Protein AF-A0AA36LQD1-F1 (afdb_monomer)

Structure (mmCIF, N/CA/C/O backbone):
data_AF-A0AA36LQD1-F1
#
_entry.id   AF-A0AA36LQD1-F1
#
loop_
_atom_site.group_PDB
_atom_site.id
_atom_site.type_symbol
_atom_site.label_atom_id
_atom_site.label_alt_id
_atom_site.label_comp_id
_atom_site.label_asym_id
_atom_site.label_entity_id
_atom_site.label_seq_id
_atom_site.pdbx_PDB_ins_code
_atom_site.Cartn_x
_atom_site.Cartn_y
_atom_site.Cartn_z
_atom_site.occupancy
_atom_site.B_iso_or_equiv
_atom_site.auth_seq_id
_atom_site.auth_comp_id
_atom_site.auth_asym_id
_atom_site.auth_atom_id
_atom_site.pdbx_PDB_model_num
ATOM 1 N N . MET A 1 1 ? 2.255 -2.338 -28.645 1.00 72.94 1 MET A N 1
ATOM 2 C CA . MET A 1 1 ? 1.936 -1.817 -27.290 1.00 72.94 1 MET A CA 1
ATOM 3 C C . MET A 1 1 ? 0.868 -0.734 -27.317 1.00 72.94 1 MET A C 1
ATOM 5 O O . MET A 1 1 ? -0.139 -0.912 -26.652 1.00 72.94 1 MET A O 1
ATOM 9 N N . ARG A 1 2 ? 1.041 0.352 -28.083 1.00 85.81 2 ARG A N 1
ATOM 10 C CA . ARG A 1 2 ? 0.054 1.445 -28.164 1.00 85.81 2 ARG A CA 1
ATOM 11 C C . ARG A 1 2 ? -1.343 0.981 -28.601 1.00 85.81 2 ARG A C 1
ATOM 13 O O . ARG A 1 2 ? -2.317 1.333 -27.948 1.00 85.81 2 ARG A O 1
ATOM 20 N N . ASP A 1 3 ? -1.422 0.147 -29.635 1.00 92.12 3 ASP A N 1
ATOM 21 C CA . ASP A 1 3 ? -2.709 -0.312 -30.183 1.00 92.12 3 ASP A CA 1
ATOM 22 C C . ASP A 1 3 ? -3.470 -1.208 -29.196 1.00 92.12 3 ASP A C 1
ATOM 24 O O . ASP A 1 3 ? -4.661 -1.029 -28.983 1.00 92.12 3 ASP A O 1
ATOM 28 N N . ALA A 1 4 ? -2.756 -2.070 -28.466 1.00 92.94 4 ALA A N 1
ATOM 29 C CA . ALA A 1 4 ? -3.347 -2.909 -27.422 1.00 92.94 4 ALA A CA 1
ATOM 30 C C . ALA A 1 4 ? -3.946 -2.090 -26.261 1.00 92.94 4 ALA A C 1
ATOM 32 O O . ALA A 1 4 ? -4.981 -2.458 -25.706 1.00 92.94 4 ALA A O 1
ATOM 33 N N . ILE A 1 5 ? -3.315 -0.966 -25.898 1.00 91.00 5 ILE A N 1
ATOM 34 C CA . ILE A 1 5 ? -3.838 -0.051 -24.872 1.00 91.00 5 ILE A CA 1
ATOM 35 C C . ILE A 1 5 ? -5.053 0.709 -25.412 1.00 91.00 5 ILE A C 1
ATOM 37 O O . ILE A 1 5 ? -6.033 0.874 -24.692 1.00 91.00 5 ILE A O 1
ATOM 41 N N . ALA A 1 6 ? -5.021 1.137 -26.676 1.00 93.50 6 ALA A N 1
ATOM 42 C CA . ALA A 1 6 ? -6.150 1.807 -27.315 1.00 93.50 6 ALA A CA 1
ATOM 43 C C . ALA A 1 6 ? -7.384 0.892 -27.412 1.00 93.50 6 ALA A C 1
ATOM 45 O O . ALA A 1 6 ? -8.489 1.318 -27.072 1.00 93.50 6 ALA A O 1
ATOM 46 N N . ASP A 1 7 ? -7.196 -0.372 -27.794 1.00 94.56 7 ASP A N 1
ATOM 47 C CA . ASP A 1 7 ? -8.271 -1.364 -27.872 1.00 94.56 7 ASP A CA 1
ATOM 48 C C . ASP A 1 7 ? -8.857 -1.677 -26.491 1.00 94.56 7 ASP A C 1
ATOM 50 O O . ASP A 1 7 ? -10.080 -1.733 -26.325 1.00 94.56 7 ASP A O 1
ATOM 54 N N . ARG A 1 8 ? -8.000 -1.809 -25.470 1.00 92.62 8 ARG A N 1
ATOM 55 C CA . ARG A 1 8 ? -8.423 -2.001 -24.076 1.00 92.62 8 ARG A CA 1
ATOM 56 C C . ARG A 1 8 ? -9.189 -0.786 -23.542 1.00 92.62 8 ARG A C 1
ATOM 58 O O . ARG A 1 8 ? -10.268 -0.954 -22.981 1.00 92.62 8 ARG A O 1
ATOM 65 N N . ALA A 1 9 ? -8.694 0.427 -23.785 1.00 95.06 9 ALA A N 1
ATOM 66 C CA . ALA A 1 9 ? -9.364 1.668 -23.395 1.00 95.06 9 ALA A CA 1
ATOM 67 C C . ALA A 1 9 ? -10.748 1.793 -24.052 1.00 95.06 9 ALA A C 1
ATOM 69 O O . ALA A 1 9 ? -11.734 2.108 -23.384 1.00 95.06 9 ALA A O 1
ATOM 70 N N . LYS A 1 10 ? -10.843 1.462 -25.348 1.00 93.88 10 LYS A N 1
ATOM 71 C CA . LYS A 1 10 ? -12.106 1.449 -26.096 1.00 93.88 10 LYS A CA 1
ATOM 72 C C . LYS A 1 10 ? -13.087 0.418 -25.538 1.00 93.88 10 LYS A C 1
ATOM 74 O O . LYS A 1 10 ? -14.259 0.741 -25.366 1.00 93.88 10 LYS A O 1
ATOM 79 N N . LYS A 1 11 ? -12.616 -0.789 -25.208 1.00 95.81 11 LYS A N 1
ATOM 80 C CA . LYS A 1 11 ? -13.423 -1.839 -24.563 1.00 95.81 11 LYS A CA 1
ATOM 81 C C . LYS A 1 11 ? -13.946 -1.404 -23.189 1.00 95.81 11 LYS A C 1
ATOM 83 O O . LYS A 1 11 ? -15.082 -1.716 -22.850 1.00 95.81 11 LYS A O 1
ATOM 88 N N . ASN A 1 12 ? -13.140 -0.662 -22.434 1.00 92.56 12 ASN A N 1
ATOM 89 C CA . ASN A 1 12 ? -13.475 -0.177 -21.094 1.00 92.56 12 ASN A CA 1
ATOM 90 C C . ASN A 1 12 ? -14.242 1.159 -21.094 1.00 92.56 12 ASN A C 1
ATOM 92 O O . ASN A 1 12 ? -14.582 1.665 -20.026 1.00 92.56 12 ASN A O 1
ATOM 96 N N . GLY A 1 13 ? -14.505 1.751 -22.266 1.00 94.81 13 GLY A N 1
ATOM 97 C CA . GLY A 1 13 ? -15.229 3.019 -22.391 1.00 94.81 13 GLY A CA 1
ATOM 98 C C . GLY A 1 13 ? -14.475 4.235 -21.838 1.00 94.81 13 GLY A C 1
ATOM 99 O O . GLY A 1 13 ? -15.106 5.196 -21.404 1.00 94.81 13 GLY A O 1
ATOM 100 N N . ARG A 1 14 ? -13.136 4.205 -21.819 1.00 93.75 14 ARG A N 1
ATOM 101 C CA . ARG A 1 14 ? -12.282 5.274 -21.268 1.00 93.75 14 ARG A CA 1
ATOM 102 C C . ARG A 1 14 ? -11.326 5.832 -22.324 1.00 93.75 14 ARG A C 1
ATOM 104 O O . ARG A 1 14 ? -11.078 5.213 -23.357 1.00 93.75 14 ARG A O 1
ATOM 111 N N . SER A 1 15 ? -10.771 7.021 -22.070 1.00 96.31 15 SER A N 1
ATOM 112 C CA . SER A 1 15 ? -9.706 7.567 -22.921 1.00 96.31 15 SER A CA 1
ATOM 113 C C . SER A 1 15 ? -8.418 6.758 -22.753 1.00 96.31 15 SER A C 1
ATOM 115 O O . SER A 1 15 ? -8.151 6.213 -21.681 1.00 96.31 15 SER A O 1
ATOM 117 N N . MET A 1 16 ? -7.582 6.724 -23.792 1.00 94.25 16 MET A N 1
ATOM 118 C CA . MET A 1 16 ? -6.302 6.006 -23.743 1.00 94.25 16 MET A CA 1
ATOM 119 C C . MET A 1 16 ? -5.414 6.501 -22.589 1.00 94.25 16 MET A C 1
ATOM 121 O O . MET A 1 16 ? -4.783 5.700 -21.911 1.00 94.25 16 MET A O 1
ATOM 125 N N . ASN A 1 17 ? -5.429 7.808 -22.307 1.00 93.12 17 ASN A N 1
ATOM 126 C CA . ASN A 1 17 ? -4.684 8.385 -21.186 1.00 93.12 17 ASN A CA 1
ATOM 127 C C . ASN A 1 17 ? -5.227 7.905 -19.832 1.00 93.12 17 ASN A C 1
ATOM 129 O O . ASN A 1 17 ? -4.445 7.595 -18.940 1.00 93.12 17 ASN A O 1
ATOM 133 N N . SER A 1 18 ? -6.551 7.795 -19.686 1.00 95.88 18 SER A N 1
ATOM 134 C CA . SER A 1 18 ? -7.164 7.270 -18.462 1.00 95.88 18 SER A CA 1
ATOM 135 C C . SER A 1 18 ? -6.863 5.785 -18.252 1.00 95.88 18 SER A C 1
ATOM 137 O O . SER A 1 18 ? -6.717 5.362 -17.109 1.00 95.88 18 SER A O 1
ATOM 139 N N . GLU A 1 19 ? -6.752 4.999 -19.325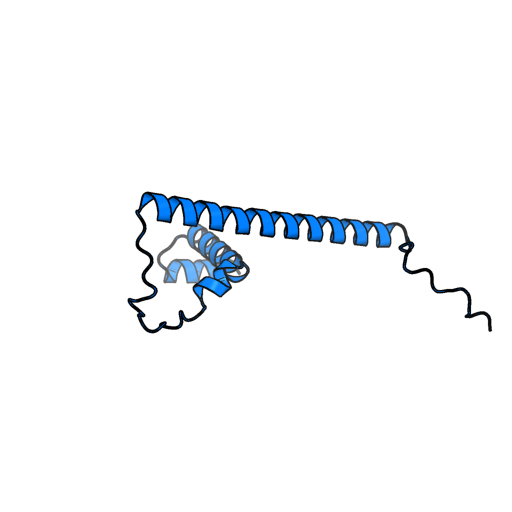 1.00 95.56 19 GLU A N 1
ATOM 140 C CA . GLU A 1 19 ? -6.370 3.585 -19.241 1.00 95.56 19 GLU A CA 1
ATOM 141 C C . GLU A 1 19 ? -4.897 3.426 -18.842 1.00 95.56 19 GLU A C 1
ATOM 143 O O . GLU A 1 19 ? -4.577 2.578 -18.017 1.00 95.56 19 GLU A O 1
ATOM 148 N N . ILE A 1 20 ? -4.002 4.279 -19.357 1.00 93.56 20 ILE A N 1
ATOM 149 C CA . ILE A 1 20 ? -2.587 4.290 -18.951 1.00 93.56 20 ILE A CA 1
ATOM 150 C C . ILE A 1 20 ? -2.460 4.607 -17.458 1.00 93.56 20 ILE A C 1
ATOM 152 O O . ILE A 1 20 ? -1.731 3.915 -16.752 1.00 93.56 20 ILE A O 1
ATOM 156 N N . VAL A 1 21 ? -3.196 5.608 -16.963 1.00 93.56 21 VAL A N 1
ATOM 157 C CA . VAL A 1 21 ? -3.204 5.951 -15.532 1.00 93.56 21 VAL A CA 1
ATOM 158 C C . VAL A 1 21 ? -3.701 4.776 -14.688 1.00 93.56 21 VAL A C 1
ATOM 160 O O . VAL A 1 21 ? -3.065 4.462 -13.690 1.00 93.56 21 VAL A O 1
ATOM 163 N N . GLN A 1 22 ? -4.767 4.088 -15.108 1.00 90.12 22 GLN A N 1
ATOM 164 C CA . GLN A 1 22 ? -5.268 2.907 -14.400 1.00 90.12 22 GLN A CA 1
ATOM 165 C C . GLN A 1 22 ? -4.236 1.773 -14.384 1.00 90.12 22 GLN A C 1
ATOM 167 O O . GLN A 1 22 ? -3.988 1.200 -13.337 1.00 90.12 22 GLN A O 1
ATOM 172 N N . ILE A 1 23 ? -3.585 1.479 -15.514 1.00 90.44 23 ILE A N 1
ATOM 173 C CA . ILE A 1 23 ? -2.553 0.433 -15.593 1.00 90.44 23 ILE A CA 1
ATOM 174 C C . ILE A 1 23 ? -1.375 0.748 -14.662 1.00 90.44 23 ILE A C 1
ATOM 176 O O . ILE A 1 23 ? -0.867 -0.151 -13.996 1.00 90.44 23 ILE A O 1
ATOM 180 N N . LEU A 1 24 ? -0.950 2.012 -14.600 1.00 88.25 24 LEU A N 1
ATOM 181 C CA . LEU A 1 24 ? 0.110 2.444 -13.689 1.00 88.25 24 LEU A CA 1
ATOM 182 C C . LEU A 1 24 ? -0.339 2.371 -12.225 1.00 88.25 24 LEU A C 1
ATOM 184 O O . LEU A 1 24 ? 0.426 1.911 -11.386 1.00 88.25 24 LEU A O 1
ATOM 188 N N . GLN A 1 25 ? -1.574 2.775 -11.916 1.00 80.50 25 GLN A N 1
ATOM 189 C CA . GLN A 1 25 ? -2.146 2.642 -10.574 1.00 80.50 25 GLN A CA 1
ATOM 190 C C . GLN A 1 25 ? -2.238 1.176 -10.146 1.00 80.50 25 GLN A C 1
ATOM 192 O O . GLN A 1 25 ? -1.781 0.841 -9.061 1.00 80.50 25 GLN A O 1
ATOM 197 N N . ASP A 1 26 ? -2.758 0.300 -11.005 1.00 81.25 26 ASP A N 1
ATOM 198 C CA . ASP A 1 26 ? -2.895 -1.129 -10.733 1.00 81.25 26 ASP A CA 1
ATOM 199 C C . ASP A 1 26 ? -1.521 -1.779 -10.506 1.00 81.25 26 ASP A C 1
ATOM 201 O O . ASP A 1 26 ? -1.368 -2.568 -9.580 1.00 81.25 26 ASP A O 1
ATOM 205 N N . ALA A 1 27 ? -0.508 -1.432 -11.312 1.00 79.75 27 ALA A N 1
ATOM 206 C CA . ALA A 1 27 ? 0.854 -1.947 -11.156 1.00 79.75 27 ALA A CA 1
ATOM 207 C C . ALA A 1 27 ? 1.499 -1.486 -9.839 1.00 79.75 27 ALA A C 1
ATOM 209 O O . ALA A 1 27 ? 2.047 -2.304 -9.106 1.00 79.75 27 ALA A O 1
ATOM 210 N N . LEU A 1 28 ? 1.371 -0.197 -9.507 1.00 73.56 28 LEU A N 1
ATOM 211 C CA . LEU A 1 28 ? 1.912 0.365 -8.268 1.00 73.56 28 LEU A CA 1
ATOM 212 C C . LEU A 1 28 ? 1.194 -0.171 -7.025 1.00 73.56 28 LEU A C 1
ATOM 214 O O . LEU A 1 28 ? 1.839 -0.438 -6.019 1.00 73.56 28 LEU A O 1
ATOM 218 N N . ILE A 1 29 ? -0.128 -0.350 -7.080 1.00 71.19 29 ILE A N 1
ATOM 219 C CA . ILE A 1 29 ? -0.899 -0.926 -5.971 1.00 71.19 29 ILE A CA 1
ATOM 220 C C . ILE A 1 29 ? -0.532 -2.398 -5.790 1.00 71.19 29 ILE A C 1
ATOM 222 O O . ILE A 1 29 ? -0.333 -2.824 -4.655 1.00 71.19 29 ILE A O 1
ATOM 226 N N . LYS A 1 30 ? -0.392 -3.149 -6.889 1.00 63.22 30 LYS A N 1
ATOM 227 C CA . LYS A 1 30 ? -0.043 -4.574 -6.879 1.00 63.22 30 LYS A CA 1
ATOM 228 C C . LYS A 1 30 ? 1.359 -4.851 -6.328 1.00 63.22 30 LYS A C 1
ATOM 230 O O . LYS A 1 30 ? 1.555 -5.906 -5.743 1.00 63.22 30 LYS A O 1
ATOM 235 N N . GLU A 1 31 ? 2.307 -3.931 -6.500 1.00 58.28 31 GLU A N 1
ATOM 236 C CA . GLU A 1 31 ? 3.650 -4.020 -5.901 1.00 58.28 31 GLU A CA 1
ATOM 237 C C . GLU A 1 31 ? 3.749 -3.353 -4.517 1.00 58.28 31 GLU A C 1
ATOM 239 O O . GLU A 1 31 ? 4.767 -3.478 -3.840 1.00 58.28 31 GLU A O 1
ATOM 244 N N . SER A 1 32 ? 2.710 -2.639 -4.073 1.00 55.62 32 SER A N 1
ATOM 245 C CA . SER A 1 32 ? 2.689 -2.027 -2.744 1.00 55.62 32 SER A CA 1
ATOM 246 C C . SER A 1 32 ? 2.198 -3.009 -1.681 1.00 55.62 32 SER A C 1
ATOM 248 O O . SER A 1 32 ? 1.346 -3.852 -1.947 1.00 55.62 32 SER A O 1
ATOM 250 N N . ILE A 1 33 ? 2.630 -2.794 -0.435 1.00 53.38 33 ILE A N 1
ATOM 251 C CA . ILE A 1 33 ? 2.133 -3.472 0.779 1.00 53.38 33 ILE A CA 1
ATOM 252 C C . ILE A 1 33 ? 0.587 -3.468 0.850 1.00 53.38 33 ILE A C 1
ATOM 254 O O . ILE A 1 33 ? -0.024 -4.378 1.406 1.00 53.38 33 ILE A O 1
ATOM 258 N N . PHE A 1 34 ? -0.075 -2.475 0.243 1.00 50.97 34 PHE A N 1
ATOM 259 C CA . PHE A 1 34 ? -1.536 -2.393 0.184 1.00 50.97 34 PHE A CA 1
ATOM 260 C C . PHE A 1 34 ? -2.178 -3.393 -0.788 1.00 50.97 34 PHE A C 1
ATOM 262 O O . PHE A 1 34 ? -3.344 -3.728 -0.601 1.00 50.97 34 PHE A O 1
ATOM 269 N N . GLY A 1 35 ? -1.457 -3.874 -1.804 1.00 55.59 35 GLY A N 1
ATOM 270 C CA . GLY A 1 35 ? -1.925 -4.896 -2.742 1.00 55.59 35 GLY A CA 1
ATOM 271 C C . GLY A 1 35 ? -2.088 -6.262 -2.081 1.00 55.59 35 GLY A C 1
ATOM 272 O O . GLY A 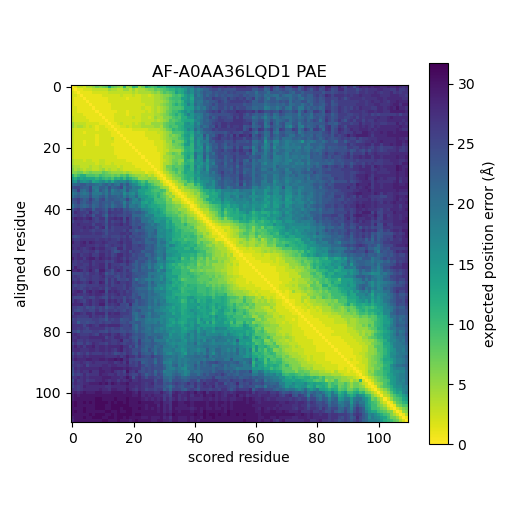1 35 ? -3.085 -6.939 -2.329 1.00 55.59 35 GLY A O 1
ATOM 273 N N . ASP A 1 36 ? -1.174 -6.622 -1.181 1.00 57.75 36 ASP A N 1
ATOM 274 C CA . ASP A 1 36 ? -1.284 -7.843 -0.380 1.00 57.75 36 ASP A CA 1
ATOM 275 C C . ASP A 1 36 ? -2.446 -7.731 0.615 1.00 57.75 36 ASP A C 1
ATOM 277 O O . ASP A 1 36 ? -3.290 -8.621 0.684 1.00 57.75 36 ASP A O 1
ATOM 281 N N . ILE A 1 37 ? -2.584 -6.590 1.302 1.00 59.12 37 ILE A N 1
ATOM 282 C CA . ILE A 1 37 ? -3.703 -6.341 2.229 1.00 59.12 37 ILE A CA 1
ATOM 283 C C . ILE A 1 37 ? -5.057 -6.357 1.500 1.00 59.12 37 ILE A C 1
ATOM 285 O O . ILE A 1 37 ? -6.021 -6.920 2.010 1.00 59.12 37 ILE A O 1
ATOM 289 N N . ALA A 1 38 ? -5.148 -5.769 0.303 1.00 60.84 38 ALA A N 1
ATOM 290 C CA . ALA A 1 38 ? -6.396 -5.688 -0.459 1.00 60.84 38 ALA A CA 1
ATOM 291 C C . ALA A 1 38 ? -6.863 -7.037 -1.035 1.00 60.84 38 ALA A C 1
ATOM 293 O O . ALA A 1 38 ? -8.051 -7.190 -1.312 1.00 60.84 38 ALA A O 1
ATOM 294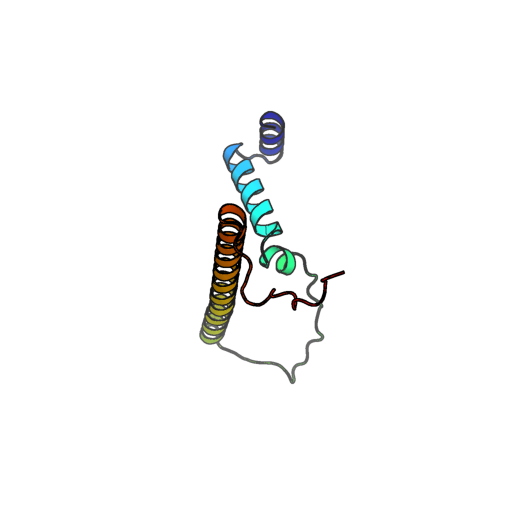 N N . ASN A 1 39 ? -5.947 -7.993 -1.226 1.00 60.94 39 ASN A N 1
ATOM 295 C CA . ASN A 1 39 ? -6.248 -9.324 -1.765 1.00 60.94 39 ASN A CA 1
ATOM 296 C C . ASN A 1 39 ? -6.208 -10.436 -0.704 1.00 60.94 39 ASN A C 1
ATOM 298 O O . ASN A 1 39 ? -6.411 -11.600 -1.044 1.00 60.94 39 ASN A O 1
ATOM 302 N N . THR A 1 40 ? -5.952 -10.102 0.563 1.00 64.44 40 THR A N 1
ATOM 303 C CA . THR A 1 40 ? -6.025 -11.072 1.657 1.00 64.44 40 THR A CA 1
ATOM 304 C C . THR A 1 40 ? -7.493 -11.304 2.008 1.00 64.44 40 THR A C 1
ATOM 306 O O . THR A 1 40 ? -8.222 -10.357 2.310 1.00 64.44 40 THR A O 1
ATOM 309 N N . GLU A 1 41 ? -7.943 -12.559 1.963 1.00 66.12 41 GLU A N 1
ATOM 310 C CA . GLU A 1 41 ? -9.258 -12.930 2.485 1.00 66.12 41 GLU A CA 1
ATOM 311 C C . GLU A 1 41 ? -9.318 -12.547 3.967 1.00 66.12 41 GLU A C 1
ATOM 313 O O . GLU A 1 41 ? -8.507 -12.996 4.776 1.00 66.12 41 GLU A O 1
ATOM 318 N N . ILE A 1 42 ? -10.255 -11.667 4.324 1.00 72.69 42 ILE A N 1
ATOM 319 C CA . ILE A 1 42 ? -10.481 -11.310 5.723 1.00 72.69 42 ILE A CA 1
ATOM 320 C C . ILE A 1 42 ? -11.108 -12.536 6.381 1.00 72.69 42 ILE A C 1
ATOM 322 O O . ILE A 1 42 ? -12.280 -12.836 6.138 1.00 72.69 42 ILE A O 1
ATOM 326 N N . GLU A 1 43 ? -10.331 -13.244 7.200 1.00 73.69 43 GLU A N 1
ATOM 327 C CA . GLU A 1 43 ? -10.862 -14.302 8.053 1.00 73.69 43 GLU A CA 1
ATOM 328 C C . GLU A 1 43 ? -11.987 -13.711 8.907 1.00 73.69 43 GLU A C 1
ATOM 330 O O . GLU A 1 43 ? -11.792 -12.755 9.665 1.00 73.69 43 GLU A O 1
ATOM 335 N N . GLN A 1 44 ? -13.197 -14.250 8.751 1.00 67.12 44 GLN A N 1
ATOM 336 C CA . GLN A 1 44 ? -14.313 -13.872 9.604 1.00 67.12 44 GLN A CA 1
ATOM 337 C C . GLN A 1 44 ? -14.015 -14.385 11.008 1.00 67.12 44 GLN A C 1
ATOM 339 O O . GLN A 1 44 ? -14.176 -15.568 11.300 1.00 67.12 44 GLN A O 1
ATOM 344 N N . MET A 1 45 ? -13.546 -13.487 11.867 1.00 73.50 45 MET A N 1
ATOM 345 C CA . MET A 1 45 ? -13.400 -13.780 13.283 1.00 73.50 45 MET A CA 1
ATOM 346 C C . MET A 1 45 ? -14.790 -13.951 13.900 1.00 73.50 45 MET A C 1
ATOM 348 O O . MET A 1 45 ? -15.712 -13.187 13.605 1.00 73.50 45 MET A O 1
ATOM 352 N N . GLU A 1 46 ? -14.940 -14.953 14.763 1.00 79.88 46 GLU A N 1
ATOM 353 C CA . GLU A 1 46 ? -16.148 -15.127 15.564 1.00 79.88 46 GLU A CA 1
ATOM 354 C C . GLU A 1 46 ? -16.347 -13.891 16.455 1.00 79.88 46 GLU A C 1
ATOM 356 O O . GLU A 1 46 ? -15.415 -13.442 17.129 1.00 79.88 46 GLU A O 1
ATOM 361 N N . TYR A 1 47 ? -17.544 -13.299 16.412 1.00 79.81 47 TYR A N 1
ATOM 362 C CA . TYR A 1 47 ? -17.858 -12.127 17.226 1.00 79.81 47 TYR A CA 1
ATOM 363 C C . TYR A 1 47 ? -17.896 -12.529 18.703 1.00 79.81 47 TYR A C 1
ATOM 365 O O . TYR A 1 47 ? -18.761 -13.295 19.125 1.00 79.81 47 TYR A O 1
ATOM 373 N N . ASP A 1 48 ? -16.954 -11.987 19.471 1.00 82.94 48 ASP A N 1
ATOM 374 C CA . ASP A 1 48 ? -16.831 -12.183 20.911 1.00 82.94 48 ASP A CA 1
ATOM 375 C C . ASP A 1 48 ? -17.220 -10.878 21.633 1.00 82.94 48 ASP A C 1
ATOM 377 O O . ASP A 1 48 ? -16.432 -9.923 21.630 1.00 82.94 48 ASP A O 1
ATOM 381 N N . PRO A 1 49 ? -18.427 -10.795 22.225 1.00 81.44 49 PRO A N 1
ATOM 382 C CA . PRO A 1 49 ? -18.908 -9.578 22.876 1.00 81.44 49 PRO A CA 1
ATOM 383 C C . PRO A 1 49 ? -18.072 -9.184 24.101 1.00 81.44 49 PRO A C 1
ATOM 385 O O . PRO A 1 49 ? -17.996 -8.000 24.426 1.00 81.44 49 PRO A O 1
ATOM 388 N N . ASP A 1 50 ? -17.383 -10.131 24.748 1.00 87.06 50 ASP A N 1
ATOM 389 C CA . ASP A 1 50 ? -16.527 -9.842 25.907 1.00 87.06 50 ASP A CA 1
ATOM 390 C C . ASP A 1 50 ? -15.214 -9.145 25.505 1.00 87.06 50 ASP A C 1
ATOM 392 O O . ASP A 1 50 ? -14.489 -8.618 26.354 1.00 87.06 50 ASP A O 1
ATOM 396 N N . LYS A 1 51 ? -14.904 -9.109 24.203 1.00 83.00 51 LYS A N 1
ATOM 397 C CA . LYS A 1 51 ? -13.753 -8.399 23.625 1.00 83.00 51 LYS A CA 1
ATOM 398 C C . LYS A 1 51 ? -14.150 -7.132 22.873 1.00 83.00 51 LYS A C 1
ATOM 400 O O . LYS A 1 51 ? -13.318 -6.558 22.165 1.00 83.00 51 LYS A O 1
ATOM 405 N N . GLU A 1 52 ? -15.396 -6.683 23.003 1.00 79.50 52 GLU A N 1
ATOM 406 C CA . GLU A 1 52 ? -15.852 -5.466 22.345 1.00 79.50 52 GLU A CA 1
ATOM 407 C C . GLU A 1 52 ? -15.125 -4.237 22.906 1.00 79.50 52 GLU A C 1
ATOM 409 O O . GLU A 1 52 ? -15.132 -3.963 24.107 1.00 79.50 52 GLU A O 1
ATOM 414 N N . ILE A 1 53 ? -14.501 -3.466 22.015 1.00 80.69 53 ILE A N 1
ATOM 415 C CA . ILE A 1 53 ? -13.923 -2.167 22.353 1.00 80.69 53 ILE A CA 1
ATOM 416 C C . ILE A 1 53 ? -14.820 -1.093 21.748 1.00 80.69 53 ILE A C 1
ATOM 418 O O . ILE A 1 53 ? -14.861 -0.913 20.531 1.00 80.69 53 ILE A O 1
ATOM 422 N N . THR A 1 54 ? -15.521 -0.348 22.599 1.00 82.88 54 THR A N 1
ATOM 423 C CA . THR A 1 54 ? -16.303 0.815 22.173 1.00 82.88 54 THR A CA 1
ATOM 424 C C . THR A 1 54 ? -15.416 2.055 22.137 1.00 82.88 54 THR A C 1
ATOM 426 O O . THR A 1 54 ? -14.723 2.367 23.103 1.00 82.88 54 THR A O 1
ATOM 429 N N . LEU A 1 55 ? -15.448 2.784 21.025 1.00 87.25 55 LEU A N 1
ATOM 430 C CA . LEU A 1 55 ? -14.644 3.986 20.824 1.00 87.25 55 LEU A CA 1
ATOM 431 C C . LEU A 1 55 ? -15.404 5.012 19.989 1.00 87.25 55 LEU A C 1
ATOM 433 O O . LEU A 1 55 ? -16.224 4.672 19.134 1.00 87.25 55 LEU A O 1
ATOM 437 N N . THR A 1 56 ? -15.162 6.292 20.260 1.00 92.38 56 THR A N 1
ATOM 438 C CA . THR A 1 56 ? -15.801 7.381 19.519 1.00 92.38 56 THR A CA 1
ATOM 439 C C . THR A 1 56 ? -15.233 7.482 18.105 1.00 92.38 56 THR A C 1
ATOM 441 O O . THR A 1 56 ? -14.077 7.144 17.843 1.00 92.38 56 THR A O 1
ATOM 444 N N . SER A 1 57 ? -16.004 8.052 17.176 1.00 86.56 57 SER A N 1
ATOM 445 C CA . SER A 1 57 ? -15.528 8.310 15.808 1.00 86.56 57 SER A CA 1
ATOM 446 C C . SER A 1 57 ? -14.251 9.161 15.769 1.00 86.56 57 SER A C 1
ATOM 448 O O . SER A 1 57 ? -13.448 9.032 14.847 1.00 86.56 57 SER A O 1
ATOM 450 N N . SER A 1 58 ? -14.057 10.0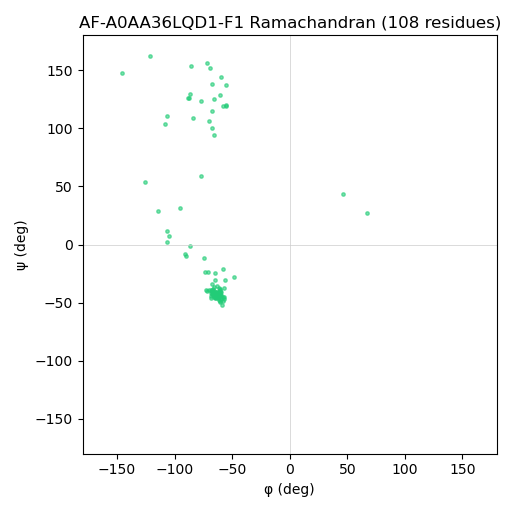51 16.746 1.00 83.88 58 SER A N 1
ATOM 451 C CA . SER A 1 58 ? -12.833 10.843 16.911 1.00 83.88 58 SER A CA 1
ATOM 452 C C . SER A 1 58 ? -11.634 9.990 17.313 1.00 83.88 58 SER A C 1
ATOM 454 O O . SER A 1 58 ? -10.568 10.135 16.717 1.00 83.88 58 SER A O 1
ATOM 456 N N . GLU A 1 59 ? -11.805 9.090 18.279 1.00 86.88 59 GLU A N 1
ATOM 457 C CA . GLU A 1 59 ? -10.743 8.192 18.743 1.00 86.88 59 GLU A CA 1
ATOM 458 C C . GLU A 1 59 ? -10.366 7.185 17.658 1.00 86.88 59 GLU A C 1
ATOM 460 O O . GLU A 1 59 ? -9.179 6.995 17.399 1.00 86.88 59 GLU A O 1
ATOM 465 N N . LEU A 1 60 ? -11.352 6.641 16.932 1.00 86.62 60 LEU A N 1
ATOM 466 C CA . LEU A 1 60 ? -11.105 5.780 15.774 1.00 86.62 60 LEU A CA 1
ATOM 467 C C . LEU A 1 60 ? -10.261 6.495 14.713 1.00 86.62 60 LEU A C 1
ATOM 469 O O . LEU A 1 60 ? -9.260 5.964 14.234 1.00 86.62 60 LEU A O 1
ATOM 473 N N . LYS A 1 61 ? -10.642 7.727 14.350 1.00 81.56 61 LYS A N 1
ATOM 474 C CA . LYS A 1 61 ? -9.898 8.529 13.367 1.00 81.56 61 LYS A CA 1
ATOM 475 C C . LYS A 1 61 ? -8.478 8.828 13.834 1.00 81.56 61 LYS A C 1
ATOM 477 O O . LYS A 1 61 ? -7.552 8.788 13.027 1.00 81.56 61 LYS A O 1
ATOM 482 N N . TYR A 1 62 ? -8.306 9.143 15.114 1.00 80.06 62 TYR A N 1
ATOM 483 C CA . TYR A 1 62 ? -6.995 9.398 15.699 1.00 80.06 62 TYR A CA 1
ATOM 484 C C . TYR A 1 62 ? -6.109 8.147 15.659 1.00 80.06 62 TYR A C 1
ATOM 486 O O . TYR A 1 62 ? -4.962 8.223 15.216 1.00 80.06 62 TYR A O 1
ATOM 494 N N . PHE A 1 63 ? -6.664 6.992 16.030 1.00 85.12 63 PHE A N 1
ATOM 495 C CA . PHE A 1 63 ? -5.980 5.706 15.967 1.00 85.12 63 PHE A CA 1
ATOM 496 C C . PHE A 1 63 ? -5.528 5.371 14.541 1.00 85.12 63 PHE A C 1
ATOM 498 O O . PHE A 1 63 ? -4.341 5.147 14.315 1.00 85.12 63 PHE A O 1
ATOM 505 N N . LEU A 1 64 ? -6.438 5.439 13.562 1.00 81.88 64 LEU A N 1
ATOM 506 C CA . LEU A 1 64 ? -6.122 5.170 12.154 1.00 81.88 64 LEU A CA 1
ATOM 507 C C . LEU A 1 64 ? -5.044 6.113 11.610 1.00 81.88 64 LEU A C 1
ATOM 509 O O . LEU A 1 64 ? -4.136 5.677 10.906 1.00 81.88 64 LEU A O 1
ATOM 513 N N . LYS A 1 65 ? -5.108 7.403 11.962 1.00 76.94 65 LYS A N 1
ATOM 514 C CA . LYS A 1 65 ? -4.102 8.388 11.551 1.00 76.94 65 LYS A CA 1
ATOM 515 C C . LYS A 1 65 ? -2.714 8.043 12.094 1.00 76.94 65 LYS A C 1
ATOM 517 O O . LYS A 1 65 ? -1.732 8.161 11.366 1.00 76.94 65 LYS A O 1
ATOM 522 N N . ASN A 1 66 ? -2.627 7.634 13.357 1.00 78.00 66 ASN A N 1
ATOM 523 C CA . ASN A 1 66 ? -1.353 7.282 13.977 1.00 78.00 66 ASN A CA 1
ATOM 524 C C . ASN A 1 66 ? -0.804 5.950 13.457 1.00 78.00 66 ASN A C 1
ATOM 526 O O . ASN A 1 66 ? 0.393 5.862 13.200 1.00 78.00 66 ASN A O 1
ATOM 530 N N . ALA A 1 67 ? -1.665 4.953 13.244 1.00 76.88 67 ALA A N 1
ATOM 531 C CA . ALA A 1 67 ? -1.278 3.686 12.630 1.00 76.88 67 ALA A CA 1
ATOM 532 C C . ALA A 1 67 ? -0.719 3.902 11.213 1.00 76.88 67 ALA A C 1
ATOM 534 O O . ALA A 1 67 ? 0.370 3.430 10.896 1.00 76.88 67 ALA A O 1
ATOM 535 N N . ALA A 1 68 ? -1.410 4.700 10.389 1.00 71.25 68 ALA A N 1
ATOM 536 C CA . ALA A 1 68 ? -0.938 5.053 9.052 1.00 71.25 68 ALA A CA 1
ATOM 537 C C . ALA A 1 68 ? 0.405 5.799 9.084 1.00 71.25 68 ALA A C 1
ATOM 539 O O . ALA A 1 68 ? 1.260 5.557 8.237 1.00 71.25 68 ALA A O 1
ATOM 540 N N . LYS A 1 69 ? 0.610 6.682 10.070 1.00 75.19 69 LYS A N 1
ATOM 541 C CA . LYS A 1 69 ? 1.880 7.393 10.239 1.00 75.19 69 LYS A CA 1
ATOM 542 C C . LYS A 1 69 ? 3.042 6.431 10.511 1.00 75.19 69 LYS A C 1
ATOM 544 O O . LYS A 1 69 ? 4.063 6.557 9.849 1.00 75.19 69 LYS A O 1
ATOM 549 N N . GLY A 1 70 ? 2.868 5.465 11.416 1.00 75.19 70 GLY A N 1
ATOM 550 C CA . GLY A 1 70 ? 3.901 4.462 11.705 1.00 75.19 70 GLY A CA 1
ATOM 551 C C . GLY A 1 70 ? 4.310 3.670 10.461 1.00 75.19 70 GLY A C 1
ATOM 552 O O . GLY A 1 70 ? 5.492 3.564 10.166 1.00 75.19 70 GLY A O 1
ATOM 553 N N . ILE A 1 71 ? 3.331 3.227 9.662 1.00 72.38 71 ILE A N 1
ATOM 554 C CA . ILE A 1 71 ? 3.594 2.504 8.404 1.00 72.38 71 ILE A CA 1
ATOM 555 C C . ILE A 1 71 ? 4.391 3.366 7.413 1.00 72.38 71 ILE A C 1
ATOM 557 O O . ILE A 1 71 ? 5.306 2.870 6.759 1.00 72.38 71 ILE A O 1
ATOM 561 N N . ILE A 1 72 ? 4.047 4.652 7.277 1.00 72.06 72 ILE A N 1
ATOM 562 C CA . ILE A 1 72 ? 4.746 5.571 6.365 1.00 72.06 72 ILE A CA 1
ATOM 563 C C . ILE A 1 72 ? 6.182 5.820 6.831 1.00 72.06 72 ILE A C 1
ATOM 565 O O . ILE A 1 72 ? 7.092 5.827 5.999 1.00 72.06 72 ILE A O 1
ATOM 569 N N . ASP A 1 73 ? 6.384 6.028 8.130 1.00 78.12 73 ASP A N 1
ATOM 570 C CA . ASP A 1 73 ? 7.705 6.274 8.705 1.00 78.12 73 ASP A CA 1
ATOM 571 C C . ASP A 1 73 ? 8.603 5.029 8.525 1.00 78.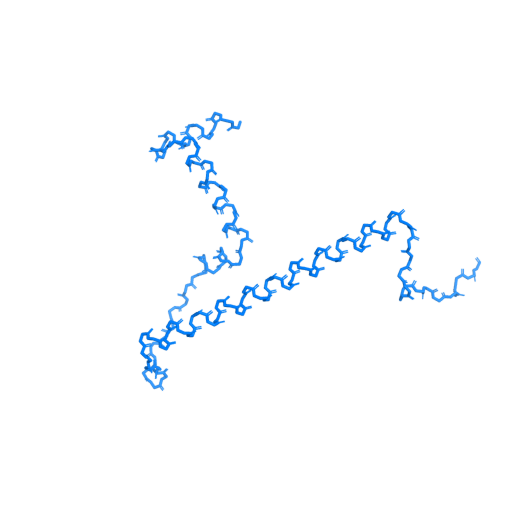12 73 ASP A C 1
ATOM 573 O O . ASP A 1 73 ? 9.709 5.150 7.991 1.00 78.12 73 ASP A O 1
ATOM 577 N N . ASP A 1 74 ? 8.087 3.829 8.818 1.00 75.62 74 ASP A N 1
ATOM 578 C CA . ASP A 1 74 ? 8.798 2.555 8.633 1.00 75.62 74 ASP A CA 1
ATOM 579 C C . ASP A 1 74 ? 9.149 2.294 7.158 1.00 75.62 74 ASP A C 1
ATOM 581 O O . ASP A 1 74 ? 10.277 1.915 6.826 1.00 75.62 74 ASP A O 1
ATOM 585 N N . ALA A 1 75 ? 8.196 2.518 6.246 1.00 71.88 75 ALA A N 1
ATOM 586 C CA . ALA A 1 75 ? 8.426 2.360 4.811 1.00 71.88 75 ALA A CA 1
ATOM 587 C C . ALA A 1 75 ? 9.481 3.352 4.297 1.00 71.88 75 ALA A C 1
ATOM 589 O O . ALA A 1 75 ? 10.358 2.983 3.514 1.00 71.88 75 ALA A O 1
ATOM 590 N N . SER A 1 76 ? 9.429 4.603 4.763 1.00 72.19 76 SER A N 1
ATOM 591 C CA . SER A 1 76 ? 10.400 5.640 4.399 1.00 72.19 76 SER A CA 1
ATOM 592 C C . SER A 1 76 ? 11.807 5.286 4.884 1.00 72.19 76 SER A C 1
ATOM 594 O O . SER A 1 76 ? 12.774 5.454 4.137 1.00 72.19 76 SER A O 1
ATOM 596 N N . GLU A 1 77 ? 11.933 4.749 6.099 1.00 80.06 77 GLU A N 1
ATOM 597 C CA . GLU A 1 77 ? 13.210 4.283 6.640 1.00 80.06 77 GLU A CA 1
ATOM 598 C C . GLU A 1 77 ? 13.787 3.122 5.817 1.00 80.06 77 GLU A C 1
ATOM 600 O O . GLU A 1 77 ? 14.973 3.136 5.479 1.00 80.06 77 GLU A O 1
ATOM 605 N N . GLN A 1 78 ? 12.963 2.139 5.440 1.00 74.94 78 GLN A N 1
ATOM 606 C CA . GLN A 1 78 ? 13.410 1.022 4.600 1.00 74.94 78 GLN A CA 1
ATOM 607 C C . GLN A 1 78 ? 13.872 1.484 3.215 1.00 74.94 78 GLN A C 1
ATOM 609 O O . GLN A 1 78 ? 14.931 1.062 2.749 1.00 74.94 78 GLN A O 1
ATOM 614 N N . ILE A 1 79 ? 13.128 2.391 2.574 1.00 77.75 79 ILE A N 1
ATOM 615 C CA . ILE A 1 79 ? 13.521 2.968 1.281 1.00 77.75 79 ILE A CA 1
ATOM 616 C C . ILE A 1 79 ? 14.872 3.681 1.405 1.00 77.75 79 ILE A C 1
ATOM 618 O O . ILE A 1 79 ? 15.755 3.475 0.571 1.00 77.75 79 ILE A O 1
ATOM 622 N N . ALA A 1 80 ? 15.059 4.482 2.458 1.00 77.12 80 ALA A N 1
ATOM 623 C CA . ALA A 1 80 ? 16.314 5.186 2.697 1.00 77.12 80 ALA A CA 1
ATOM 624 C C . ALA A 1 80 ? 17.491 4.218 2.918 1.00 77.12 80 ALA A C 1
ATOM 626 O O . ALA A 1 80 ? 18.568 4.425 2.347 1.00 77.12 80 ALA A O 1
ATOM 627 N N . LYS A 1 81 ? 17.292 3.141 3.693 1.00 81.56 81 LYS A N 1
ATOM 628 C CA . LYS A 1 81 ? 18.306 2.094 3.908 1.00 81.56 81 LYS A CA 1
ATOM 629 C C . LYS A 1 81 ? 18.693 1.414 2.600 1.00 81.56 81 LYS A C 1
ATOM 631 O O . LYS A 1 81 ? 19.876 1.374 2.278 1.00 81.56 81 LYS A O 1
ATOM 636 N N . ASN A 1 82 ? 17.713 0.979 1.812 1.00 81.00 82 ASN A N 1
ATOM 637 C CA . ASN A 1 82 ? 17.954 0.293 0.542 1.00 81.00 82 ASN A CA 1
ATOM 638 C C . ASN A 1 82 ? 18.675 1.195 -0.469 1.00 81.00 82 ASN A C 1
ATOM 640 O O . ASN A 1 82 ? 19.615 0.759 -1.130 1.00 81.00 82 ASN A O 1
ATOM 644 N N . ALA A 1 83 ? 18.281 2.470 -0.568 1.00 79.50 83 ALA A N 1
ATOM 645 C CA . ALA A 1 83 ? 18.953 3.435 -1.436 1.00 79.50 83 ALA A CA 1
ATOM 646 C C . ALA A 1 83 ? 20.407 3.688 -0.999 1.00 79.50 83 ALA A C 1
ATOM 648 O O . ALA A 1 83 ? 21.312 3.752 -1.836 1.00 79.50 83 ALA A O 1
ATOM 649 N N . THR A 1 84 ? 20.641 3.795 0.312 1.00 82.94 84 THR A N 1
ATOM 650 C CA . THR A 1 84 ? 21.987 3.955 0.880 1.00 82.94 84 THR A CA 1
ATOM 651 C C . THR A 1 84 ? 22.845 2.722 0.613 1.00 82.94 84 THR A C 1
ATOM 653 O O . THR A 1 84 ? 23.986 2.859 0.180 1.00 82.94 84 THR A O 1
ATOM 656 N N . GLU A 1 85 ? 22.300 1.520 0.806 1.00 86.00 85 GLU A N 1
ATOM 657 C CA . GLU A 1 85 ? 23.006 0.264 0.556 1.00 86.00 85 GLU A CA 1
ATOM 658 C C . GLU A 1 85 ? 23.352 0.091 -0.926 1.00 86.00 85 GLU A C 1
ATOM 660 O O . GLU A 1 85 ? 24.493 -0.227 -1.253 1.00 86.00 85 GLU A O 1
ATOM 665 N N . ALA A 1 86 ? 22.410 0.364 -1.831 1.00 82.19 86 ALA A N 1
ATOM 666 C CA . ALA A 1 86 ? 22.660 0.320 -3.270 1.00 82.19 86 ALA A CA 1
ATOM 667 C C . ALA A 1 86 ? 23.752 1.319 -3.690 1.00 82.19 86 ALA A C 1
ATOM 669 O O . ALA A 1 86 ? 24.631 0.986 -4.483 1.00 82.19 86 ALA A O 1
ATOM 670 N N . THR A 1 87 ? 23.734 2.526 -3.114 1.00 79.88 87 THR A N 1
ATOM 671 C CA . THR A 1 87 ? 24.768 3.542 -3.356 1.00 79.88 87 THR A CA 1
ATOM 672 C C . THR A 1 87 ? 26.127 3.085 -2.833 1.00 79.88 87 THR A C 1
ATOM 674 O O . THR A 1 87 ? 27.126 3.207 -3.537 1.00 79.88 87 THR A O 1
ATOM 677 N N . LEU A 1 88 ? 26.177 2.527 -1.619 1.00 83.56 88 LEU A N 1
ATOM 678 C CA . LEU A 1 88 ? 27.403 1.983 -1.037 1.00 83.56 88 LEU A CA 1
ATOM 679 C C . LEU A 1 88 ? 27.965 0.854 -1.898 1.00 83.56 88 LEU A C 1
ATOM 681 O O . LEU A 1 88 ? 29.135 0.913 -2.248 1.00 83.56 88 LEU A O 1
ATOM 685 N N . ARG A 1 89 ? 27.141 -0.119 -2.302 1.00 81.81 89 ARG A N 1
ATOM 686 C CA . ARG A 1 89 ? 27.558 -1.211 -3.195 1.00 81.81 89 ARG A CA 1
ATOM 687 C C . ARG A 1 89 ? 28.127 -0.681 -4.509 1.00 81.81 89 ARG A C 1
ATOM 689 O O . ARG A 1 89 ? 29.224 -1.074 -4.883 1.00 81.81 89 ARG A O 1
ATOM 696 N N . GLY A 1 90 ? 27.450 0.275 -5.149 1.00 82.06 90 GLY A N 1
ATOM 697 C CA . GLY A 1 90 ? 27.951 0.899 -6.376 1.00 82.06 90 GLY A CA 1
ATOM 698 C C . GLY A 1 90 ? 29.291 1.617 -6.181 1.00 82.06 90 GLY A C 1
ATOM 699 O O . GLY A 1 90 ? 30.174 1.520 -7.028 1.00 82.06 90 GLY A O 1
ATOM 700 N N . LEU A 1 91 ? 29.488 2.303 -5.050 1.00 82.50 91 LEU A N 1
ATOM 701 C CA . LEU A 1 91 ? 30.777 2.919 -4.723 1.00 82.50 91 LEU A CA 1
ATOM 702 C C . LEU A 1 91 ? 31.866 1.872 -4.449 1.00 82.50 91 LEU A C 1
ATOM 704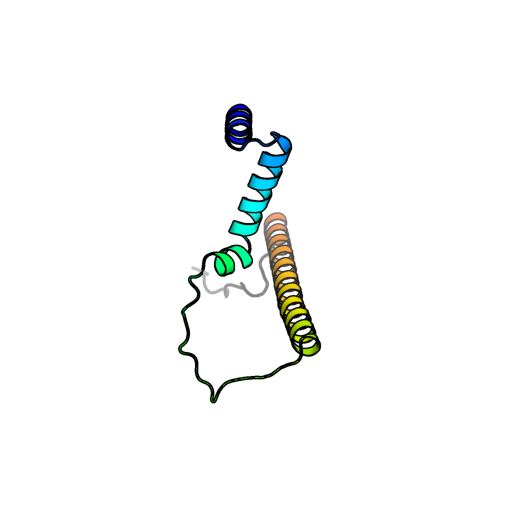 O O . LEU A 1 91 ? 32.996 2.060 -4.890 1.00 82.50 91 LEU A O 1
ATOM 708 N N . LEU A 1 92 ? 31.548 0.777 -3.755 1.00 81.00 92 LEU A N 1
ATOM 709 C CA . LEU A 1 92 ? 32.499 -0.313 -3.523 1.00 81.00 92 LEU A CA 1
ATOM 710 C C . LEU A 1 92 ? 32.935 -0.960 -4.847 1.00 81.00 92 LEU A C 1
ATOM 712 O O . LEU A 1 92 ? 34.125 -1.183 -5.033 1.00 81.00 92 LEU A O 1
ATOM 716 N N . GLU A 1 93 ? 32.004 -1.180 -5.782 1.00 81.56 93 GLU A N 1
ATOM 717 C CA . GLU A 1 93 ? 3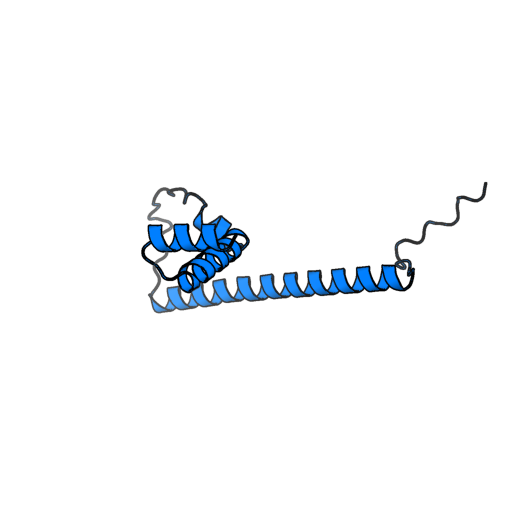2.286 -1.729 -7.117 1.00 81.56 93 GLU A CA 1
ATOM 718 C C . GLU A 1 93 ? 33.138 -0.786 -7.979 1.00 81.56 93 GLU A C 1
ATOM 720 O O . GLU A 1 93 ? 34.100 -1.223 -8.606 1.00 81.56 93 GLU A O 1
ATOM 725 N N . ILE A 1 94 ? 32.815 0.515 -8.011 1.00 85.12 94 ILE A N 1
ATOM 726 C CA . ILE A 1 94 ? 33.551 1.499 -8.828 1.00 85.12 94 ILE A CA 1
ATOM 727 C C . ILE A 1 94 ? 34.994 1.668 -8.338 1.00 85.12 94 ILE A C 1
ATOM 729 O O . ILE A 1 94 ? 35.898 1.881 -9.147 1.00 85.12 94 ILE A O 1
ATOM 733 N N . TYR A 1 95 ? 35.203 1.616 -7.023 1.00 79.94 95 TYR A N 1
ATOM 734 C CA . TYR A 1 95 ? 36.491 1.910 -6.399 1.00 79.94 95 TYR A CA 1
ATOM 735 C C . TYR A 1 95 ? 37.246 0.661 -5.909 1.00 79.94 95 TYR A C 1
ATOM 737 O O . TYR A 1 95 ? 38.275 0.826 -5.255 1.00 79.94 95 TYR A O 1
ATOM 745 N N . ASP A 1 96 ? 36.760 -0.549 -6.219 1.00 77.88 96 ASP A N 1
ATOM 746 C CA . ASP A 1 96 ? 37.315 -1.845 -5.778 1.00 77.88 96 ASP A CA 1
ATOM 747 C C . ASP A 1 96 ? 37.642 -1.867 -4.271 1.00 77.88 96 ASP A C 1
ATOM 749 O O . ASP A 1 96 ? 38.718 -2.261 -3.814 1.00 77.88 96 ASP A O 1
ATOM 753 N N . LEU A 1 97 ? 36.722 -1.319 -3.474 1.00 75.88 97 LEU A N 1
ATOM 754 C CA . LEU A 1 97 ? 36.904 -1.177 -2.035 1.00 75.88 97 LEU A CA 1
ATOM 755 C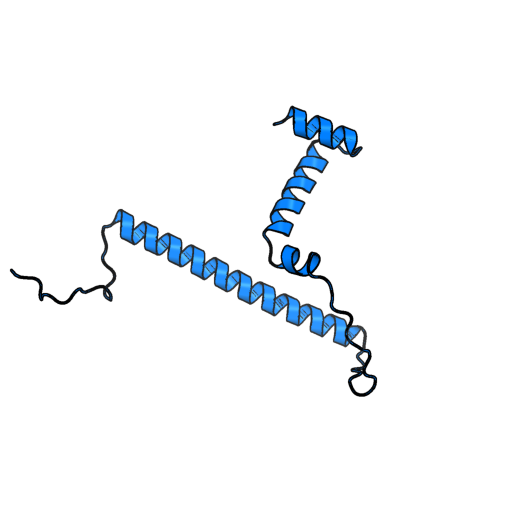 C . LEU A 1 97 ? 36.425 -2.447 -1.335 1.00 75.88 97 LEU A C 1
ATOM 757 O O . LEU A 1 97 ? 35.271 -2.846 -1.471 1.00 75.88 97 LEU A O 1
ATOM 761 N N . VAL A 1 98 ? 37.289 -3.038 -0.512 1.00 69.44 98 VAL A N 1
ATOM 762 C CA . VAL A 1 98 ? 36.929 -4.181 0.335 1.00 69.44 98 VAL A CA 1
ATOM 763 C C . VAL A 1 98 ? 36.385 -3.672 1.678 1.00 69.44 98 VAL A C 1
ATOM 765 O O . VAL A 1 98 ? 37.068 -2.885 2.352 1.00 69.44 98 VAL A O 1
ATOM 768 N N . PRO A 1 99 ? 35.180 -4.094 2.107 1.00 67.38 99 PRO A N 1
ATOM 769 C CA . PRO A 1 99 ? 34.661 -3.783 3.435 1.00 67.38 99 PRO A CA 1
ATOM 770 C C . PRO A 1 99 ? 35.638 -4.237 4.527 1.00 67.38 99 PRO A C 1
ATOM 772 O O . PRO A 1 99 ? 36.188 -5.335 4.473 1.00 67.38 99 PRO A O 1
ATOM 775 N N . LYS A 1 100 ? 35.850 -3.411 5.561 1.00 65.06 100 LYS A N 1
ATOM 776 C CA . LYS A 1 100 ? 36.816 -3.709 6.641 1.00 65.06 100 LYS A CA 1
ATOM 777 C C . LYS A 1 100 ? 36.541 -5.022 7.388 1.00 65.06 100 LYS A C 1
ATOM 779 O O . LYS A 1 1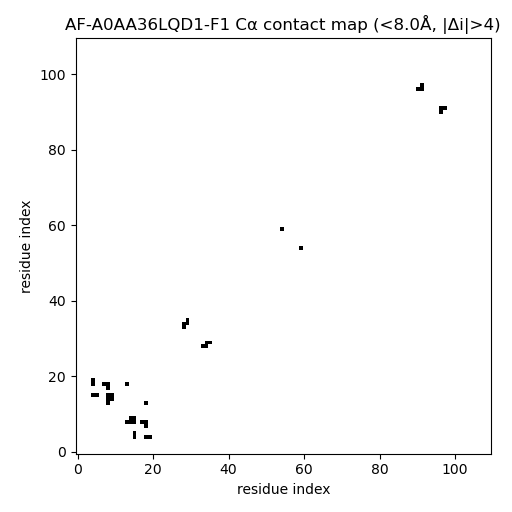00 ? 37.476 -5.556 7.986 1.00 65.06 100 LYS A O 1
ATOM 784 N N . ASP A 1 101 ? 35.310 -5.519 7.331 1.00 61.72 101 ASP A N 1
ATOM 785 C CA . ASP A 1 101 ? 34.863 -6.720 8.038 1.00 61.72 101 ASP A CA 1
ATOM 786 C C . ASP A 1 101 ? 35.045 -8.010 7.206 1.00 61.72 101 ASP A C 1
ATOM 788 O O . ASP A 1 101 ? 34.973 -9.103 7.758 1.00 61.72 101 ASP A O 1
ATOM 792 N N . GLU A 1 102 ? 35.385 -7.903 5.912 1.00 55.88 102 GLU A N 1
ATOM 793 C CA . GLU A 1 102 ? 35.774 -9.021 5.027 1.00 55.88 102 GLU A CA 1
ATOM 794 C C . GLU A 1 102 ? 37.301 -9.203 4.952 1.00 55.88 102 GLU A C 1
ATOM 796 O O . GLU A 1 102 ? 37.862 -9.639 3.945 1.00 55.88 102 GLU A O 1
ATOM 801 N N . LYS A 1 103 ? 38.028 -8.887 6.031 1.00 53.00 103 LYS A N 1
ATOM 802 C CA . LYS A 1 103 ? 39.422 -9.329 6.148 1.00 53.00 103 LYS A CA 1
ATOM 803 C C . LYS A 1 103 ? 39.446 -10.852 6.265 1.00 53.00 103 LYS A C 1
ATOM 805 O O . LYS A 1 103 ? 39.346 -11.391 7.364 1.00 53.00 103 LYS A O 1
ATOM 810 N N . ILE A 1 104 ? 39.620 -11.537 5.137 1.00 55.62 104 ILE A N 1
ATOM 811 C CA . ILE A 1 104 ? 40.069 -12.929 5.118 1.00 55.62 104 ILE A CA 1
ATOM 812 C C . ILE A 1 104 ? 41.394 -12.963 5.906 1.00 55.62 104 ILE A C 1
ATOM 814 O O . ILE A 1 104 ? 42.320 -12.225 5.549 1.00 55.62 104 ILE A O 1
ATOM 818 N N . PRO A 1 105 ? 41.496 -13.727 7.010 1.00 53.75 105 PRO A N 1
ATOM 819 C CA . PRO A 1 105 ? 42.755 -13.864 7.727 1.00 53.75 105 PRO A CA 1
ATOM 820 C C . PRO A 1 105 ? 43.828 -14.450 6.791 1.00 53.75 105 PRO A C 1
ATOM 822 O O . PRO A 1 105 ? 43.502 -15.275 5.933 1.00 53.75 105 PRO A O 1
ATOM 825 N N . PRO A 1 106 ? 45.094 -14.017 6.915 1.00 54.16 106 PRO A N 1
ATOM 826 C CA . PRO A 1 106 ? 46.171 -14.348 5.985 1.00 54.16 106 PRO A CA 1
ATOM 827 C C . PRO A 1 106 ? 46.712 -15.775 6.198 1.00 54.16 106 PRO A C 1
ATOM 829 O O . PRO A 1 106 ? 47.901 -15.955 6.426 1.00 54.16 106 PRO A O 1
ATOM 832 N N . ASP A 1 107 ? 45.848 -16.788 6.082 1.00 60.12 107 ASP A N 1
ATOM 833 C CA . ASP A 1 107 ? 46.205 -18.204 6.268 1.00 60.12 107 ASP A CA 1
ATOM 834 C C . ASP A 1 107 ? 46.069 -19.028 4.969 1.00 60.12 107 ASP A C 1
ATOM 836 O O . ASP A 1 107 ? 45.833 -20.237 4.991 1.00 60.12 107 ASP A O 1
ATOM 840 N N . LEU A 1 108 ? 46.242 -18.389 3.810 1.00 55.31 108 LEU A N 1
ATOM 841 C CA . LEU A 1 108 ? 46.427 -19.076 2.526 1.00 55.31 108 LEU A CA 1
ATOM 842 C C . LEU A 1 108 ? 47.712 -18.602 1.833 1.00 55.31 108 LEU A C 1
ATOM 844 O O . LEU A 1 108 ? 47.705 -18.214 0.670 1.00 55.31 108 LEU A O 1
ATOM 848 N N . GLU A 1 109 ? 48.832 -18.673 2.556 1.00 48.88 109 GLU A N 1
ATOM 849 C CA . GLU A 1 109 ? 50.120 -19.001 1.938 1.00 48.88 109 GLU A CA 1
ATOM 850 C C . GLU A 1 109 ? 50.226 -20.531 1.838 1.00 48.88 109 GLU A C 1
ATOM 852 O O . GLU A 1 109 ? 50.385 -21.234 2.839 1.00 48.88 109 GLU A O 1
ATOM 857 N N . LYS A 1 110 ? 50.129 -21.052 0.616 1.00 44.56 110 LYS A N 1
ATOM 858 C CA . LYS A 1 110 ? 50.772 -22.304 0.211 1.00 44.56 110 LYS A CA 1
ATOM 859 C C . LYS A 1 110 ? 51.419 -22.112 -1.146 1.00 44.56 110 LYS A C 1
ATOM 861 O O . LYS A 1 110 ? 50.745 -21.533 -2.024 1.00 44.56 110 LYS A O 1
#

Radius of gyration: 24.97 Å; Cα contacts (8 Å, |Δi|>4): 21; chains: 1; bounding box: 70×33×56 Å

Foldseek 3Di:
DQVVLCVVCVVVVHDSVVSVVVVVVCVVCCPDPNVCVVPDDDPPDDDDPVPDDDDDPVVVVVVVVVVVVVVVVVVVVVVVVVVVVVVVVVVCVVVVDDDPVPPPDPPPDD

pLDDT: mean 77.42, std 12.7, range [44.56, 96.31]

Organism: Yersinia mollaretii (NCBI:txid33060)

Sequence (110 aa):
MRDAIADRAKKNGRSMNSEIVQILQDALIKESIFGDIANTEIEQMEYDPDKEITLTSSELKYFLKNAAKGIIDDASEQIAKNATEATLRGLLEIYDLVPKDEKIPPDLEK

Solvent-accessible surface area (backbone atoms only — not comparable to full-atom values): 6758 Å² total; per-residue (Å²): 111,70,64,61,48,44,54,49,11,58,76,71,75,44,52,53,68,59,41,52,51,48,53,53,49,53,52,54,39,61,74,31,79,61,31,57,60,74,70,50,80,78,78,83,72,81,89,54,79,94,72,66,80,89,73,53,75,66,56,52,52,51,50,53,53,52,54,53,47,51,54,52,54,54,52,51,52,52,52,52,50,53,54,50,49,53,51,50,51,54,51,29,66,76,66,74,54,77,62,86,87,70,66,74,74,92,79,79,86,127

InterPro domains:
  IPR005569 Arc-like DNA binding domain [PF03869] (1-35)
  IPR010985 Ribbon-helix-helix [SSF47598] (1-32)
  IPR013321 Arc-type ribbon-helix-helix [G3DSA:1.10.1220.10] (1-89)

Mean predicted aligned error: 17.17 Å

Secondary structure (DSSP, 8-state):
-HHHHHHHHHHTTS-HHHHHHHHHHHHHHHHSHHHHHHHS--------GGG-----HHHHHHHHHHHHHHHHHHHHHHHHHHHHHHHHHHHHHHHTPPPTT----S----